Protein AF-A0A968XPG7-F1 (afdb_monomer_lite)

Secondary structure (DSSP, 8-state):
-B---SSPEEEEEEESS-EEEETT--EEEE--SSSTTS-PPPEEE---SS-EEEE-SSSEEEEE-TTSEEEEEE-TT--EEEEEEE-S--STT---EEEEEEEEEEEE-TT-B-----EEEEEEHHHHHHHHHHHHHHHHHH-

pLDDT: mean 95.76, std 5.74, range [56.12, 98.69]

Radius of gyration: 16.16 Å; chains: 1; bounding box: 36×39×42 Å

Foldseek 3Di:
DADADQDKFFWDKDFPDKDKDFCQLQKKWAADDPDPPPPDDIDIDRFADDKDKDFGDLQKMWGHHPVQKGKMKHKPPFGMKIWHWDDWDGDPPIPTITIMTGIDIDMRHHGDDDDIDMDMDITHPVVVSVVSVVVVVVVVVVD

Structure (mmCIF, N/CA/C/O backbone):
data_AF-A0A968XPG7-F1
#
_entry.id   AF-A0A968XPG7-F1
#
loop_
_atom_site.group_PDB
_atom_site.id
_atom_site.type_symbol
_atom_site.label_atom_id
_atom_site.label_alt_id
_atom_site.label_comp_id
_atom_site.label_asym_id
_atom_site.label_entity_id
_atom_site.label_seq_id
_atom_site.pdbx_PDB_ins_code
_atom_site.Cartn_x
_atom_site.Cartn_y
_atom_site.Cartn_z
_atom_site.occupancy
_atom_site.B_iso_or_equiv
_atom_site.auth_seq_id
_atom_site.auth_comp_id
_atom_site.auth_asym_id
_atom_site.auth_atom_id
_atom_site.pdbx_PDB_model_num
ATOM 1 N N . MET A 1 1 ? -4.026 -10.494 -17.750 1.00 83.94 1 MET A N 1
ATOM 2 C CA . MET A 1 1 ? -3.029 -10.438 -18.844 1.00 83.94 1 MET A CA 1
ATOM 3 C C . MET A 1 1 ? -2.613 -11.863 -19.099 1.00 83.94 1 ME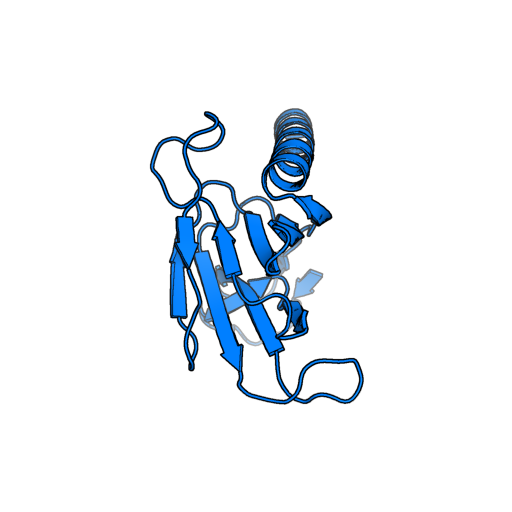T A C 1
ATOM 5 O O . MET A 1 1 ? -2.176 -12.502 -18.154 1.00 83.94 1 MET A O 1
ATOM 9 N N . THR A 1 2 ? -2.730 -12.335 -20.340 1.00 95.31 2 THR A N 1
ATOM 10 C CA . THR A 1 2 ? -2.304 -13.686 -20.723 1.00 95.31 2 THR A CA 1
ATOM 11 C C . THR A 1 2 ? -0.930 -13.644 -21.387 1.00 95.31 2 THR A C 1
ATOM 13 O O . THR A 1 2 ? -0.742 -12.941 -22.381 1.00 95.31 2 THR A O 1
ATOM 16 N N . TYR A 1 3 ? 0.033 -14.394 -20.857 1.00 96.50 3 TYR A N 1
ATOM 17 C CA . TYR A 1 3 ? 1.364 -14.533 -21.442 1.00 96.50 3 TYR A CA 1
ATOM 18 C C . TYR A 1 3 ? 1.403 -15.680 -22.461 1.00 96.50 3 TYR A C 1
ATOM 20 O O . TYR A 1 3 ? 1.175 -16.833 -22.109 1.00 96.50 3 TYR A O 1
ATOM 28 N N . ASN A 1 4 ? 1.752 -15.377 -23.715 1.00 97.12 4 ASN A N 1
ATOM 29 C CA . ASN A 1 4 ? 1.824 -16.355 -24.816 1.00 97.12 4 ASN A CA 1
ATOM 30 C C . ASN A 1 4 ? 3.254 -16.566 -25.354 1.00 97.12 4 ASN A C 1
ATOM 32 O O . ASN A 1 4 ? 3.436 -17.120 -26.437 1.00 97.12 4 ASN A O 1
ATOM 36 N N . GLY A 1 5 ? 4.280 -16.096 -24.637 1.00 96.19 5 GLY A N 1
ATOM 37 C CA . GLY A 1 5 ? 5.674 -16.255 -25.054 1.00 96.19 5 GLY A CA 1
ATOM 38 C C . GLY A 1 5 ? 6.176 -17.694 -24.906 1.00 96.19 5 GLY A C 1
ATOM 39 O O . GLY A 1 5 ? 5.640 -18.483 -24.129 1.00 96.19 5 GLY A O 1
ATOM 40 N N . ALA A 1 6 ? 7.216 -18.047 -25.664 1.00 96.38 6 ALA A N 1
ATOM 41 C CA . ALA A 1 6 ? 7.830 -19.377 -25.607 1.00 96.38 6 ALA A CA 1
ATOM 42 C C . ALA A 1 6 ? 8.800 -19.546 -24.422 1.00 96.38 6 ALA A C 1
ATOM 44 O O . ALA A 1 6 ? 9.123 -20.670 -24.043 1.00 96.38 6 ALA A O 1
ATOM 45 N N . GLN A 1 7 ? 9.281 -18.443 -23.841 1.00 97.44 7 GLN A N 1
ATOM 46 C CA . GLN A 1 7 ? 10.219 -18.472 -22.725 1.00 97.44 7 GLN A CA 1
ATOM 47 C C . GLN A 1 7 ? 9.477 -18.646 -21.396 1.00 97.44 7 GLN A C 1
ATOM 49 O O . GLN A 1 7 ? 8.539 -17.920 -21.091 1.00 97.44 7 GLN A O 1
ATOM 54 N N . ALA A 1 8 ? 9.927 -19.587 -20.570 1.00 97.06 8 ALA A N 1
ATOM 55 C CA . ALA A 1 8 ? 9.508 -19.648 -19.176 1.00 97.06 8 ALA A CA 1
ATOM 56 C C . ALA A 1 8 ? 10.366 -18.692 -18.337 1.00 97.06 8 ALA A C 1
ATOM 58 O O . ALA A 1 8 ? 11.597 -18.721 -18.410 1.00 97.06 8 ALA A O 1
ATOM 59 N N . HIS A 1 9 ? 9.718 -17.868 -17.520 1.00 96.75 9 HIS A N 1
ATOM 60 C CA . HIS A 1 9 ? 10.365 -17.012 -16.534 1.00 96.75 9 HIS A CA 1
ATOM 61 C C . HIS A 1 9 ? 10.214 -17.645 -15.141 1.00 96.75 9 HIS A C 1
ATOM 63 O O . HIS A 1 9 ? 9.117 -18.092 -14.797 1.00 96.75 9 HIS A O 1
ATOM 69 N N . PRO A 1 10 ? 11.292 -17.717 -14.338 1.00 97.69 10 PRO A N 1
ATOM 70 C CA . PRO A 1 10 ? 11.263 -18.377 -13.035 1.00 97.69 10 PRO A CA 1
ATOM 71 C C . PRO A 1 10 ? 10.378 -17.626 -12.032 1.00 97.69 10 PRO A C 1
ATOM 73 O O . PRO A 1 10 ? 9.966 -16.493 -12.272 1.00 97.69 10 PRO A O 1
ATOM 76 N N . VAL A 1 11 ? 10.124 -18.248 -10.876 1.00 97.56 11 VAL A N 1
ATOM 77 C CA . VAL A 1 11 ? 9.422 -17.593 -9.765 1.00 97.56 11 VAL A CA 1
ATOM 78 C C . VAL A 1 11 ? 10.233 -16.396 -9.276 1.00 97.56 11 VAL A C 1
ATOM 80 O O . VAL A 1 11 ? 11.326 -16.565 -8.734 1.00 97.56 11 VAL A O 1
ATOM 83 N N . VAL A 1 12 ? 9.679 -15.195 -9.425 1.00 96.38 12 VAL A N 1
ATOM 84 C CA . VAL A 1 12 ? 10.277 -13.945 -8.940 1.00 96.38 12 VAL A CA 1
ATOM 85 C C . VAL A 1 12 ? 9.235 -13.090 -8.223 1.00 96.38 12 VAL A C 1
ATOM 87 O O . VAL A 1 12 ? 8.038 -13.369 -8.277 1.00 96.38 12 VAL A O 1
ATOM 90 N N . SER A 1 13 ? 9.692 -12.076 -7.489 1.00 96.06 13 SER A N 1
ATOM 91 C CA . SER A 1 13 ? 8.805 -11.085 -6.878 1.00 96.06 13 SER A CA 1
ATOM 92 C C . SER A 1 13 ? 8.259 -10.140 -7.945 1.00 96.06 13 SER A C 1
ATOM 94 O O . SER A 1 13 ? 9.033 -9.547 -8.693 1.00 96.06 13 SER A O 1
ATOM 96 N N . HIS A 1 14 ? 6.943 -9.959 -7.961 1.00 95.88 14 HIS A N 1
ATOM 97 C CA . HIS A 1 14 ? 6.243 -8.972 -8.774 1.00 95.88 14 HIS A CA 1
ATOM 98 C C . HIS A 1 14 ? 5.570 -7.944 -7.862 1.00 95.88 14 HIS A C 1
ATOM 100 O O . HIS A 1 14 ? 4.913 -8.322 -6.890 1.00 95.88 14 HIS A O 1
ATOM 106 N N . GLU A 1 15 ? 5.737 -6.662 -8.180 1.00 96.88 15 GLU A N 1
ATOM 107 C CA . GLU A 1 15 ? 5.144 -5.524 -7.470 1.00 96.88 15 GLU A CA 1
ATOM 108 C C . GLU A 1 15 ? 3.777 -5.165 -8.058 1.00 96.88 15 GLU A C 1
ATOM 110 O O . GLU A 1 15 ? 3.655 -4.996 -9.271 1.00 96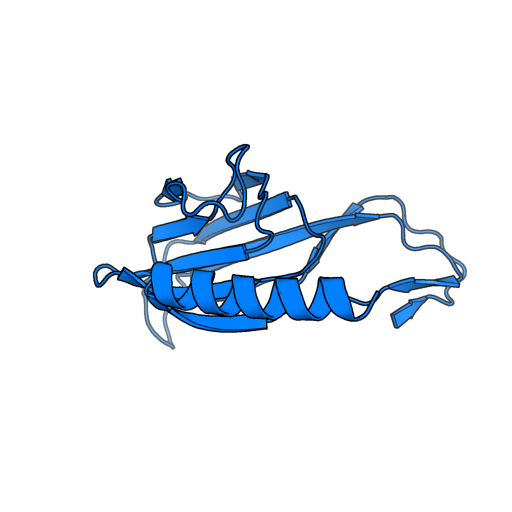.88 15 GLU A O 1
ATOM 115 N N . LEU A 1 16 ? 2.751 -5.056 -7.209 1.00 94.81 16 LEU A N 1
ATOM 116 C CA . LEU A 1 16 ? 1.346 -5.039 -7.623 1.00 94.81 16 LEU A CA 1
ATOM 117 C C . LEU A 1 16 ? 0.501 -4.013 -6.842 1.00 94.81 16 LEU A C 1
ATOM 119 O O . LEU A 1 16 ? -0.116 -4.384 -5.850 1.00 94.81 16 LEU A O 1
ATOM 123 N N . PRO A 1 17 ? 0.386 -2.751 -7.279 1.00 95.56 17 PRO A N 1
ATOM 124 C CA . PRO A 1 17 ? 1.351 -2.011 -8.077 1.00 95.56 17 PRO A CA 1
ATOM 125 C C . PRO A 1 17 ? 2.462 -1.419 -7.193 1.00 95.56 17 PRO A C 1
ATOM 127 O O . PRO A 1 17 ? 2.353 -1.357 -5.969 1.00 95.56 17 PRO A O 1
ATOM 130 N N . ALA A 1 18 ? 3.509 -0.910 -7.833 1.00 97.00 18 ALA A N 1
ATOM 131 C CA . ALA A 1 18 ? 4.466 -0.029 -7.182 1.00 97.00 18 ALA A CA 1
ATOM 132 C C . ALA A 1 18 ? 3.860 1.372 -7.013 1.00 97.00 18 ALA A C 1
ATOM 134 O O . ALA A 1 18 ? 3.351 1.943 -7.981 1.00 97.00 18 ALA A O 1
ATOM 135 N N . VAL A 1 19 ? 3.903 1.931 -5.803 1.00 96.88 19 VAL A N 1
ATOM 136 C CA . VAL A 1 19 ? 3.279 3.222 -5.489 1.00 96.88 19 VAL A CA 1
ATOM 137 C C . VAL A 1 19 ? 4.306 4.182 -4.918 1.00 96.88 19 VAL A C 1
ATOM 139 O O . VAL A 1 19 ? 4.964 3.899 -3.920 1.00 96.88 19 VAL A O 1
ATOM 142 N N . PHE A 1 20 ? 4.411 5.340 -5.566 1.00 96.81 20 PHE A N 1
ATOM 143 C CA . PHE A 1 20 ? 5.289 6.436 -5.183 1.00 96.81 20 PHE A CA 1
ATOM 144 C C . PHE A 1 20 ? 4.440 7.605 -4.703 1.00 96.81 20 PHE A C 1
ATOM 146 O O . PHE A 1 20 ? 3.535 8.062 -5.401 1.00 96.81 20 PHE A O 1
ATOM 153 N N . MET A 1 21 ? 4.740 8.084 -3.505 1.00 96.94 21 MET A N 1
ATOM 154 C CA . MET A 1 21 ? 4.056 9.194 -2.858 1.00 96.94 21 MET A CA 1
ATOM 155 C C . MET A 1 21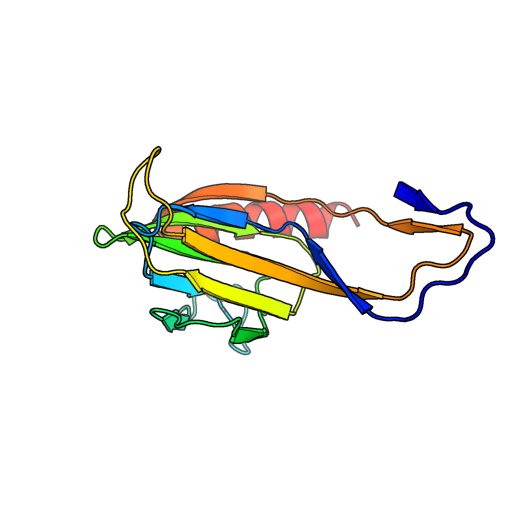 ? 5.067 10.256 -2.443 1.00 96.94 21 MET A C 1
ATOM 157 O O . MET A 1 21 ? 6.261 9.982 -2.301 1.00 96.94 21 MET A O 1
ATOM 161 N N . ASP A 1 22 ? 4.575 11.472 -2.222 1.00 97.12 22 ASP A N 1
ATOM 162 C CA . ASP A 1 22 ? 5.386 12.554 -1.674 1.00 97.12 22 ASP A CA 1
ATOM 163 C C . ASP A 1 22 ? 5.978 12.148 -0.314 1.00 97.12 22 ASP A C 1
ATOM 165 O O . ASP A 1 22 ? 5.273 11.603 0.541 1.00 97.12 22 ASP A O 1
ATOM 169 N N . ILE A 1 23 ? 7.264 12.436 -0.097 1.00 96.69 23 ILE A N 1
ATOM 170 C CA . ILE A 1 23 ? 7.970 12.145 1.163 1.00 96.69 23 ILE A CA 1
ATOM 171 C C . ILE A 1 23 ? 7.351 12.845 2.388 1.00 96.69 23 ILE A C 1
ATOM 173 O O . ILE A 1 23 ? 7.592 12.433 3.522 1.00 96.69 23 ILE A O 1
ATOM 177 N N . ALA A 1 24 ? 6.521 13.877 2.192 1.00 96.31 24 ALA A N 1
ATOM 178 C CA . ALA A 1 24 ? 5.726 14.487 3.256 1.00 96.31 24 ALA A CA 1
ATOM 179 C C . ALA A 1 24 ? 4.767 13.488 3.939 1.00 96.31 24 ALA A C 1
ATOM 181 O O . ALA A 1 24 ? 4.420 13.669 5.108 1.00 96.31 24 ALA A O 1
ATOM 182 N N . LEU A 1 25 ? 4.374 12.412 3.247 1.00 98.00 25 LEU A N 1
ATOM 183 C CA . LEU A 1 25 ? 3.665 11.276 3.832 1.00 98.00 25 LEU A CA 1
ATOM 184 C C . LEU A 1 25 ? 4.691 10.269 4.368 1.00 98.00 25 LEU A C 1
ATOM 186 O O . LEU A 1 25 ? 5.012 9.288 3.710 1.00 98.00 25 LEU A O 1
ATOM 190 N N . SER A 1 26 ? 5.265 10.522 5.542 1.00 96.31 26 SER A N 1
ATOM 191 C CA . SER A 1 26 ? 6.441 9.782 6.034 1.00 96.31 26 SER A CA 1
ATOM 192 C C . SER A 1 26 ? 6.129 8.609 6.969 1.00 96.31 26 SER A C 1
ATOM 194 O O . SER A 1 26 ? 7.010 7.798 7.259 1.00 96.31 26 SER A O 1
ATOM 196 N N . ASN A 1 27 ? 4.893 8.485 7.459 1.00 98.06 27 ASN A N 1
ATOM 197 C CA . ASN A 1 27 ? 4.518 7.427 8.394 1.00 98.06 27 ASN A CA 1
ATOM 198 C C . ASN A 1 27 ? 3.825 6.282 7.649 1.00 98.06 27 ASN A C 1
ATOM 200 O O . ASN A 1 27 ? 2.702 6.436 7.175 1.00 98.06 27 ASN A O 1
ATOM 204 N N . PHE A 1 28 ? 4.498 5.142 7.543 1.00 98.50 28 PHE A N 1
ATOM 205 C CA . PHE A 1 28 ? 3.967 3.942 6.915 1.00 98.50 28 PHE A CA 1
ATOM 206 C C . PHE A 1 28 ? 3.102 3.150 7.892 1.00 98.50 28 PHE A C 1
ATOM 208 O O . PHE A 1 28 ? 3.517 2.890 9.025 1.00 98.50 28 PHE A O 1
ATOM 215 N N . VAL A 1 29 ? 1.920 2.742 7.441 1.00 98.62 29 VAL A N 1
ATOM 216 C CA . VAL A 1 29 ? 0.881 2.111 8.253 1.00 98.62 29 VAL A CA 1
ATOM 217 C C . VAL A 1 29 ? 0.310 0.899 7.534 1.00 98.62 29 VAL A C 1
ATOM 219 O O . VAL A 1 29 ? -0.022 0.976 6.358 1.00 98.62 29 VAL A O 1
ATOM 222 N N . TYR A 1 30 ? 0.174 -0.213 8.244 1.00 98.62 30 TYR A N 1
ATOM 223 C CA . TYR A 1 30 ? -0.391 -1.463 7.730 1.00 98.62 30 TYR A CA 1
ATOM 224 C C . TYR A 1 30 ? -0.810 -2.351 8.902 1.00 98.62 30 TYR A C 1
ATOM 226 O O . TYR A 1 30 ? -0.427 -2.098 10.046 1.00 98.62 30 TYR A O 1
ATOM 234 N N . TYR A 1 31 ? -1.554 -3.421 8.634 1.00 98.44 31 TYR A N 1
ATOM 235 C CA . TYR A 1 31 ? -1.816 -4.460 9.629 1.00 98.44 31 TYR A CA 1
ATOM 236 C C . TYR A 1 31 ? -1.116 -5.769 9.241 1.00 98.44 31 TYR A C 1
ATOM 238 O O . TYR A 1 31 ? -1.337 -6.311 8.155 1.00 98.44 31 TYR A O 1
ATOM 246 N N . GLY A 1 32 ? -0.245 -6.253 10.130 1.00 96.50 32 GLY A N 1
ATOM 247 C CA . GLY A 1 32 ? 0.480 -7.523 9.992 1.00 96.50 32 GLY A CA 1
ATOM 248 C C . GLY A 1 32 ? 0.250 -8.492 11.156 1.00 96.50 32 GLY A C 1
ATOM 249 O O . GLY A 1 32 ? 0.998 -9.458 11.288 1.00 96.50 32 GLY A O 1
ATOM 250 N N . GLY A 1 33 ? -0.734 -8.211 12.019 1.00 97.00 33 GLY A N 1
ATOM 251 C CA . GLY A 1 33 ? -1.090 -9.052 13.165 1.00 97.00 33 GLY A CA 1
ATOM 252 C C . GLY A 1 33 ? -1.906 -10.286 12.774 1.00 97.00 33 GLY A C 1
ATOM 253 O O . GLY A 1 33 ? -2.273 -10.475 11.614 1.00 97.00 33 GLY A O 1
ATOM 254 N N . ASP A 1 34 ? -2.209 -11.127 13.757 1.00 97.06 34 ASP A N 1
ATOM 255 C CA . ASP A 1 34 ? -2.898 -12.412 13.595 1.00 97.06 34 ASP A CA 1
ATOM 256 C C . ASP A 1 34 ? -4.434 -12.319 13.664 1.00 97.06 34 ASP A C 1
ATOM 258 O O . ASP A 1 34 ? -5.115 -13.321 13.454 1.00 97.06 34 ASP A O 1
ATOM 262 N N . LYS A 1 35 ? -4.992 -11.125 13.911 1.00 97.12 35 LYS A N 1
ATOM 263 C CA . LYS A 1 35 ? -6.440 -10.874 14.031 1.00 97.12 35 LYS A CA 1
ATOM 264 C C . LYS A 1 35 ? -6.933 -9.854 12.993 1.00 97.12 35 LYS A C 1
ATOM 266 O O . LYS A 1 35 ? -7.441 -8.790 13.374 1.00 97.12 35 LYS A O 1
ATOM 271 N N . PRO A 1 36 ? -6.783 -10.138 11.685 1.00 97.00 36 PRO A N 1
ATOM 272 C CA . PRO A 1 36 ? -7.172 -9.202 10.637 1.00 97.00 36 PRO A CA 1
ATOM 273 C C . PRO A 1 36 ? -8.666 -8.877 10.716 1.00 97.00 36 PRO A C 1
ATOM 275 O O . PRO A 1 36 ? -9.492 -9.726 11.044 1.00 97.00 36 PRO A O 1
ATOM 278 N N . TRP A 1 37 ? -9.000 -7.626 10.419 1.00 96.38 37 TRP A N 1
ATOM 279 C CA . TRP A 1 37 ? -10.354 -7.078 10.346 1.00 96.38 37 TRP A CA 1
ATOM 280 C C . TRP A 1 37 ? -11.147 -7.098 11.660 1.00 96.38 37 TRP A C 1
ATOM 282 O O . TRP A 1 37 ? -12.364 -6.942 11.650 1.00 96.38 37 TRP A O 1
ATOM 292 N N . THR A 1 38 ? -10.467 -7.206 12.806 1.00 96.56 38 THR A N 1
ATOM 293 C CA . THR A 1 38 ? -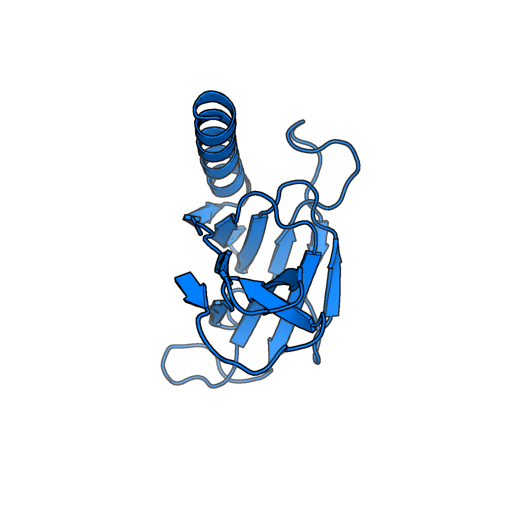11.096 -7.136 14.142 1.00 96.56 38 THR A CA 1
ATOM 294 C C . THR A 1 38 ? -11.051 -5.740 14.775 1.00 96.56 38 THR A C 1
ATOM 296 O O . THR A 1 38 ? -11.530 -5.544 15.890 1.00 96.56 38 THR A O 1
ATOM 299 N N . GLY A 1 39 ? -10.457 -4.760 14.085 1.00 95.00 39 GLY A N 1
ATOM 300 C CA . GLY A 1 39 ? -10.216 -3.418 14.627 1.00 95.00 39 GLY A CA 1
ATOM 301 C C . GLY A 1 39 ? -8.936 -3.295 15.459 1.00 95.00 39 GLY A C 1
ATOM 302 O O . GLY A 1 39 ? -8.655 -2.216 15.974 1.00 95.00 39 GLY A O 1
ATOM 303 N N . ASP A 1 40 ? -8.132 -4.358 15.548 1.00 97.44 40 ASP A N 1
ATOM 304 C CA . ASP A 1 40 ? -6.853 -4.353 16.260 1.00 97.44 40 ASP A CA 1
ATOM 305 C C . ASP A 1 40 ? -5.856 -3.324 15.686 1.00 97.44 40 ASP A C 1
ATOM 307 O O . ASP A 1 40 ? -5.989 -2.865 14.547 1.00 97.44 40 ASP A O 1
ATOM 311 N N . THR A 1 41 ? -4.867 -2.923 16.481 1.00 97.50 41 THR A N 1
ATOM 312 C CA . THR A 1 41 ? -4.016 -1.757 16.214 1.00 97.50 41 THR A CA 1
ATOM 313 C C . THR A 1 41 ? -3.083 -1.989 15.018 1.00 97.50 41 THR A C 1
ATOM 315 O O . THR A 1 41 ? -2.271 -2.914 15.048 1.00 97.50 41 THR A O 1
ATOM 318 N N . PRO A 1 42 ? -3.126 -1.137 13.972 1.00 97.88 42 PRO A N 1
ATOM 319 C CA . PRO A 1 42 ? -2.168 -1.199 12.873 1.00 97.88 42 PRO A CA 1
ATOM 320 C C . PRO A 1 42 ? -0.741 -0.890 13.327 1.00 97.88 42 PRO A C 1
ATOM 322 O O . PRO A 1 42 ? -0.506 -0.027 14.176 1.00 97.88 42 PRO A O 1
ATOM 325 N N . THR A 1 43 ? 0.228 -1.532 12.687 1.00 98.25 43 THR A N 1
ATOM 326 C CA . THR A 1 43 ? 1.638 -1.179 12.813 1.00 98.25 43 THR A CA 1
ATOM 327 C C . THR A 1 43 ? 1.899 0.177 12.162 1.00 98.25 43 THR A C 1
ATOM 329 O O . THR A 1 43 ? 1.362 0.481 11.097 1.00 98.25 43 THR A O 1
ATOM 332 N N . ARG A 1 44 ? 2.748 0.992 12.798 1.00 97.81 44 ARG A N 1
ATOM 333 C CA . ARG A 1 44 ? 3.202 2.297 12.302 1.00 97.81 44 ARG A CA 1
ATOM 334 C C . ARG A 1 44 ? 4.718 2.383 12.365 1.00 97.81 44 ARG A C 1
ATOM 336 O O . ARG A 1 44 ? 5.307 1.992 13.371 1.00 97.81 44 ARG A O 1
ATOM 343 N N . ARG A 1 45 ? 5.350 2.927 11.328 1.00 95.81 45 ARG A N 1
ATOM 344 C CA . ARG A 1 45 ? 6.802 3.155 11.297 1.00 95.81 45 ARG A CA 1
ATOM 345 C C . ARG A 1 45 ? 7.185 4.281 10.353 1.00 95.81 45 ARG A C 1
ATOM 347 O O . ARG A 1 45 ? 6.440 4.607 9.440 1.00 95.81 45 ARG A O 1
ATOM 354 N N . ILE A 1 46 ? 8.384 4.817 10.540 1.00 97.12 46 ILE A N 1
ATOM 355 C CA . ILE A 1 46 ? 9.064 5.646 9.542 1.00 97.12 46 ILE A CA 1
ATOM 356 C C . ILE A 1 46 ? 10.131 4.750 8.903 1.00 97.12 46 ILE A C 1
ATOM 358 O O . ILE A 1 46 ? 11.112 4.422 9.575 1.00 97.12 46 ILE A O 1
ATOM 362 N N . PRO A 1 47 ? 9.928 4.267 7.665 1.00 97.19 47 PRO A N 1
ATOM 363 C CA . PRO A 1 47 ? 10.899 3.402 7.005 1.00 97.19 47 PRO A CA 1
ATOM 364 C C . PRO A 1 47 ? 12.214 4.121 6.704 1.00 97.19 47 PRO A C 1
ATOM 366 O O . PRO A 1 47 ? 12.252 5.336 6.532 1.00 97.19 47 PRO A O 1
ATOM 369 N N . GLY A 1 48 ? 13.289 3.343 6.605 1.00 95.06 48 GLY A N 1
ATOM 370 C CA . GLY A 1 48 ? 14.577 3.813 6.104 1.00 95.06 48 GLY A CA 1
ATOM 371 C C . GLY A 1 48 ? 14.767 3.503 4.618 1.00 95.06 48 GLY A C 1
ATOM 372 O O . GLY A 1 48 ? 13.845 3.058 3.934 1.00 95.06 48 GLY A O 1
ATOM 373 N N . TRP A 1 49 ? 16.000 3.702 4.156 1.00 92.81 49 TRP A N 1
ATOM 374 C CA . TRP A 1 49 ? 16.511 3.240 2.865 1.00 92.81 49 TRP A CA 1
ATOM 375 C C . TRP A 1 49 ? 17.540 2.118 3.098 1.00 92.81 49 TRP A C 1
ATOM 377 O O . TRP A 1 49 ? 18.298 2.220 4.068 1.00 92.81 49 TRP A O 1
ATOM 387 N N . PRO A 1 50 ? 17.646 1.085 2.237 1.00 94.75 50 PRO A N 1
ATOM 388 C CA . PRO A 1 50 ? 16.843 0.798 1.039 1.00 94.75 50 PRO A CA 1
ATOM 389 C C . PRO A 1 50 ? 15.561 0.011 1.383 1.00 94.75 50 PRO A C 1
ATOM 391 O O . PRO A 1 50 ? 15.063 0.110 2.504 1.00 94.75 50 PRO A O 1
ATOM 394 N N . ASN A 1 51 ? 15.023 -0.749 0.418 1.00 95.69 51 ASN A N 1
ATOM 395 C CA . ASN A 1 51 ? 13.845 -1.605 0.566 1.00 95.69 51 ASN A CA 1
ATOM 396 C C . ASN A 1 51 ? 13.852 -2.419 1.863 1.00 95.69 51 ASN A C 1
ATOM 398 O O . ASN A 1 51 ? 14.758 -3.204 2.145 1.00 95.69 51 ASN A O 1
ATOM 402 N N . GLN A 1 52 ? 12.771 -2.263 2.609 1.00 97.94 52 GLN A N 1
ATOM 403 C CA . GLN A 1 52 ? 12.381 -3.127 3.707 1.00 97.94 52 GLN A CA 1
ATOM 404 C C . GLN A 1 52 ? 11.197 -3.986 3.254 1.00 97.94 52 GLN A C 1
ATOM 406 O O . GLN A 1 52 ? 10.570 -3.715 2.224 1.00 97.94 52 GLN A O 1
ATOM 411 N N . HIS A 1 53 ? 10.906 -5.046 4.000 1.00 97.56 53 HIS A N 1
ATOM 412 C CA . HIS A 1 53 ? 9.877 -6.020 3.652 1.00 97.56 53 HIS A CA 1
ATOM 413 C C . HIS A 1 53 ? 9.080 -6.404 4.877 1.00 97.56 53 HIS A C 1
ATOM 415 O O . HIS A 1 53 ? 9.634 -6.442 5.969 1.00 97.56 53 HIS A O 1
ATOM 421 N N . ASP A 1 54 ? 7.808 -6.728 4.668 1.00 97.62 54 ASP A N 1
ATOM 422 C CA . ASP A 1 54 ? 6.977 -7.309 5.711 1.00 97.62 54 ASP A CA 1
ATOM 423 C C . ASP A 1 54 ? 5.806 -8.103 5.157 1.00 97.62 54 ASP A C 1
ATOM 425 O O . ASP A 1 54 ? 5.472 -8.034 3.969 1.00 97.62 54 ASP A O 1
ATOM 429 N N . LYS A 1 55 ? 5.184 -8.860 6.063 1.00 97.25 55 LYS A N 1
ATOM 430 C CA . LYS A 1 55 ? 3.899 -9.508 5.831 1.00 97.25 55 LYS A CA 1
ATOM 431 C C . LYS A 1 55 ? 2.753 -8.560 6.171 1.00 97.25 55 LYS A C 1
ATOM 433 O O . LYS A 1 55 ? 2.848 -7.770 7.109 1.00 97.25 55 LYS A O 1
ATOM 438 N N . ILE A 1 56 ? 1.662 -8.700 5.429 1.00 96.81 56 ILE A N 1
ATOM 439 C CA . ILE A 1 56 ? 0.401 -7.997 5.667 1.00 96.81 56 ILE A CA 1
ATOM 440 C C . ILE A 1 56 ? -0.739 -9.002 5.683 1.00 96.81 56 ILE A C 1
ATOM 442 O O . ILE A 1 56 ? -0.779 -9.914 4.858 1.00 96.81 56 ILE A O 1
ATOM 446 N N . THR A 1 57 ? -1.653 -8.842 6.632 1.00 97.62 57 THR A N 1
ATOM 447 C CA . THR A 1 57 ? -2.777 -9.768 6.842 1.00 97.62 57 THR A CA 1
ATOM 448 C C . THR A 1 57 ? -4.127 -9.156 6.482 1.00 97.62 57 THR A C 1
ATOM 450 O O . THR A 1 57 ? -5.106 -9.879 6.356 1.00 97.62 57 THR A O 1
ATOM 453 N N . GLU A 1 58 ? -4.171 -7.847 6.224 1.00 97.88 58 GLU A N 1
ATOM 454 C CA . GLU A 1 58 ? -5.356 -7.147 5.700 1.00 97.88 58 GLU A CA 1
ATOM 455 C 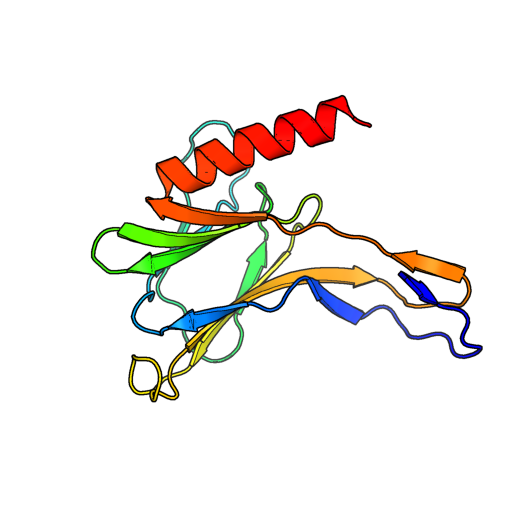C . GLU A 1 58 ? -5.185 -6.675 4.249 1.00 97.88 58 GLU A C 1
ATOM 457 O O . GLU A 1 58 ? -6.012 -5.936 3.735 1.00 97.88 58 GLU A O 1
ATOM 462 N N . ASN A 1 59 ? -4.098 -7.074 3.583 1.00 97.38 59 ASN A N 1
ATOM 463 C CA . ASN A 1 59 ? -3.788 -6.754 2.183 1.00 97.38 59 ASN A CA 1
ATOM 464 C C . ASN A 1 59 ? -3.810 -5.250 1.811 1.00 97.38 59 ASN A C 1
ATOM 466 O O . ASN A 1 59 ? -3.828 -4.905 0.629 1.00 97.38 59 ASN A O 1
ATOM 470 N N . TRP A 1 60 ? -3.770 -4.348 2.801 1.00 98.25 60 TRP A N 1
ATOM 471 C CA . TRP A 1 60 ? -3.617 -2.908 2.603 1.00 98.25 60 TRP A CA 1
ATOM 472 C C . TRP A 1 60 ? -2.404 -2.352 3.347 1.00 98.25 60 TRP A C 1
ATOM 474 O O . TRP A 1 60 ? -1.979 -2.868 4.384 1.00 98.25 60 TRP A O 1
ATOM 484 N N . ALA A 1 61 ? -1.884 -1.249 2.819 1.00 98.44 61 ALA A N 1
ATOM 485 C CA . ALA A 1 61 ? -0.928 -0.385 3.493 1.00 98.44 61 ALA A CA 1
ATOM 486 C C . ALA A 1 61 ? -1.151 1.075 3.075 1.00 98.44 61 ALA A C 1
ATOM 488 O O . ALA A 1 61 ? -1.832 1.361 2.089 1.00 98.44 61 ALA A O 1
ATOM 489 N N . ALA A 1 62 ? -0.607 2.013 3.841 1.00 98.62 62 ALA A N 1
ATOM 490 C CA . ALA A 1 62 ? -0.752 3.440 3.604 1.00 98.62 62 ALA A CA 1
ATOM 491 C C . ALA A 1 62 ? 0.491 4.206 4.049 1.00 98.62 62 ALA A C 1
ATOM 493 O O . ALA A 1 62 ? 1.159 3.817 5.004 1.00 98.62 62 ALA A O 1
ATOM 494 N N . TYR A 1 63 ? 0.738 5.347 3.418 1.00 98.69 63 TYR A N 1
ATOM 495 C CA . TYR A 1 63 ? 1.567 6.393 4.006 1.00 98.69 63 TYR A CA 1
ATOM 496 C C . TYR A 1 63 ? 0.683 7.555 4.435 1.00 98.69 63 TYR A C 1
ATOM 498 O O . TYR A 1 63 ? -0.197 7.984 3.688 1.00 98.69 63 TYR A O 1
ATOM 506 N N . VAL A 1 64 ? 0.932 8.073 5.636 1.00 98.69 64 VAL A N 1
ATOM 507 C CA . VAL A 1 64 ? 0.241 9.241 6.186 1.00 98.69 64 VAL A CA 1
ATOM 508 C C . VAL A 1 64 ? 1.228 10.309 6.641 1.00 98.69 64 VAL A C 1
ATOM 510 O O . VAL A 1 64 ? 2.362 10.014 7.029 1.00 98.69 64 VAL A O 1
ATOM 513 N N . GLY A 1 65 ? 0.788 11.561 6.569 1.00 97.56 65 GLY A N 1
ATOM 514 C CA . GLY A 1 65 ? 1.507 12.719 7.075 1.00 97.56 65 GLY A CA 1
ATOM 515 C C . GLY A 1 65 ? 1.331 12.906 8.582 1.00 97.56 65 GLY A C 1
ATOM 516 O O . GLY A 1 65 ? 0.703 12.102 9.279 1.00 97.56 65 GLY A O 1
ATOM 517 N N . ALA A 1 66 ? 1.884 14.008 9.089 1.00 95.44 66 ALA A N 1
ATOM 518 C CA . ALA A 1 66 ? 1.834 14.364 10.509 1.00 95.44 66 ALA A CA 1
ATOM 519 C C . ALA A 1 66 ? 0.408 14.626 11.031 1.00 95.44 66 ALA A C 1
ATOM 521 O O . ALA A 1 66 ? 0.151 14.454 12.219 1.00 95.44 66 ALA A O 1
ATOM 522 N N . ASP A 1 67 ? -0.523 15.003 10.153 1.00 95.81 67 ASP A N 1
ATOM 523 C CA . ASP A 1 67 ? -1.945 15.194 10.464 1.00 95.81 67 ASP A CA 1
ATOM 524 C C . ASP A 1 67 ? -2.745 13.874 10.478 1.00 95.81 67 ASP A C 1
ATOM 526 O O . ASP A 1 67 ? -3.956 13.870 10.698 1.00 95.81 67 ASP A O 1
ATOM 530 N N . GLY A 1 68 ? -2.078 12.741 10.234 1.00 96.06 68 GLY A N 1
ATOM 531 C CA . GLY A 1 68 ? -2.686 11.417 10.191 1.00 96.06 68 GLY A CA 1
ATOM 532 C C . GLY A 1 68 ? -3.472 11.118 8.914 1.00 96.06 68 GLY A C 1
ATOM 533 O O . GLY A 1 68 ? -4.084 10.047 8.842 1.00 96.06 68 GLY A O 1
ATOM 534 N N . ARG A 1 69 ? -3.453 12.012 7.915 1.00 98.38 69 ARG A N 1
ATOM 535 C CA . ARG A 1 69 ? -4.091 11.821 6.607 1.00 98.38 69 ARG A CA 1
ATOM 536 C C . ARG A 1 69 ? -3.069 11.383 5.567 1.00 98.38 69 ARG A C 1
ATOM 538 O O . ARG A 1 69 ? -1.888 11.708 5.652 1.00 98.38 69 ARG A O 1
ATOM 545 N N . GLY A 1 70 ? -3.517 10.643 4.565 1.00 98.25 70 GLY A N 1
ATOM 546 C CA . GLY A 1 70 ? -2.649 10.224 3.475 1.00 98.25 70 GLY A CA 1
ATOM 547 C C . GLY A 1 70 ? -3.366 9.386 2.439 1.00 98.25 70 GLY A C 1
ATOM 548 O O . GLY A 1 70 ? -4.558 9.589 2.197 1.00 98.25 70 GLY A O 1
ATOM 549 N N . VAL A 1 71 ? -2.620 8.465 1.834 1.00 98.44 71 VAL A N 1
ATOM 550 C CA . VAL A 1 71 ? -3.085 7.597 0.751 1.00 98.44 71 VAL A CA 1
ATOM 551 C C . VAL A 1 71 ? -2.866 6.147 1.160 1.00 98.44 71 VAL A C 1
ATOM 553 O O . VAL A 1 71 ? -1.766 5.760 1.560 1.00 98.44 71 VAL A O 1
ATOM 556 N N . GLY A 1 72 ? -3.921 5.352 1.042 1.00 98.25 72 GLY A N 1
ATOM 557 C CA . GLY A 1 72 ? -3.907 3.915 1.256 1.00 98.25 72 GLY A CA 1
ATOM 558 C C . GLY A 1 72 ? -4.129 3.174 -0.049 1.00 98.25 72 GLY A C 1
ATOM 559 O O . GLY A 1 72 ? -4.818 3.671 -0.945 1.00 98.25 72 GLY A O 1
ATOM 560 N N . VAL A 1 73 ? -3.577 1.967 -0.123 1.00 98.50 73 VAL A N 1
ATOM 561 C CA . VAL A 1 73 ? -3.773 1.035 -1.233 1.00 98.50 73 VAL A CA 1
ATOM 562 C C . VAL A 1 73 ? -4.128 -0.325 -0.657 1.00 98.50 73 VAL A C 1
ATOM 564 O O . VAL A 1 73 ? -3.453 -0.797 0.258 1.00 98.50 73 VAL A O 1
ATOM 567 N N . PHE A 1 74 ? -5.168 -0.941 -1.204 1.00 98.38 74 PHE A N 1
ATOM 568 C CA . PHE A 1 74 ? -5.610 -2.296 -0.902 1.00 98.38 74 PHE A CA 1
ATOM 569 C C . PHE A 1 74 ? -5.574 -3.127 -2.175 1.00 98.38 74 PHE A C 1
ATOM 571 O O . PHE A 1 74 ? -6.044 -2.683 -3.222 1.00 98.38 74 PHE A O 1
ATOM 578 N N . VAL A 1 75 ? -4.987 -4.314 -2.083 1.00 97.62 75 VAL A N 1
ATOM 579 C CA . VAL A 1 75 ? -4.840 -5.236 -3.210 1.00 97.62 75 VAL A CA 1
ATOM 580 C C . VAL A 1 75 ? -5.215 -6.625 -2.707 1.00 97.62 75 VAL A C 1
ATOM 582 O O . VAL A 1 75 ? -4.410 -7.235 -2.005 1.00 97.62 75 VAL A O 1
ATOM 585 N N . PRO A 1 76 ? -6.422 -7.132 -3.002 1.00 95.44 76 PRO A N 1
ATOM 586 C CA . PRO A 1 76 ? -6.864 -8.436 -2.519 1.00 95.44 76 PRO A CA 1
ATOM 587 C C . PRO A 1 76 ? -5.849 -9.560 -2.781 1.00 95.44 76 PRO A C 1
ATOM 589 O O . PRO A 1 76 ? -5.198 -9.629 -3.828 1.00 95.44 76 PRO A O 1
ATOM 592 N N . GLY A 1 77 ? -5.684 -10.453 -1.802 1.00 91.56 77 GLY A N 1
ATOM 593 C CA . GLY A 1 77 ? -4.900 -11.681 -1.965 1.00 91.56 77 GLY A CA 1
ATOM 594 C C . GLY A 1 77 ? -3.371 -11.531 -1.926 1.00 91.56 77 GLY A C 1
ATOM 595 O O . GLY A 1 77 ? -2.663 -12.518 -2.152 1.00 91.56 77 GLY A O 1
ATOM 596 N N . VAL A 1 78 ? -2.821 -10.348 -1.622 1.00 94.50 78 VAL A N 1
ATOM 597 C CA . VAL A 1 78 ? -1.366 -10.163 -1.427 1.00 94.50 78 VAL A CA 1
ATOM 598 C C . VAL A 1 78 ? -0.982 -10.153 0.051 1.00 94.50 78 VAL A C 1
ATOM 600 O O . VAL A 1 78 ? -1.520 -9.404 0.860 1.00 94.50 78 VAL A O 1
ATOM 603 N N . THR A 1 79 ? -0.008 -10.977 0.428 1.00 95.88 79 THR A N 1
ATOM 604 C CA . THR A 1 79 ? 0.377 -11.187 1.839 1.00 95.88 79 THR A CA 1
ATOM 605 C C . THR A 1 79 ? 1.760 -10.644 2.181 1.00 95.88 79 THR A C 1
ATOM 607 O O . THR A 1 79 ? 2.230 -10.781 3.311 1.00 95.88 79 THR A O 1
ATOM 610 N N . GLN A 1 80 ? 2.432 -10.030 1.208 1.00 97.50 80 GLN A N 1
ATOM 611 C CA . GLN A 1 80 ? 3.769 -9.469 1.344 1.00 97.50 80 GLN A CA 1
ATOM 612 C C . GLN A 1 80 ? 3.815 -8.078 0.731 1.00 97.50 80 GLN A C 1
ATOM 614 O O . GLN A 1 80 ? 3.040 -7.753 -0.165 1.00 97.50 80 GLN A O 1
ATOM 619 N N . MET A 1 81 ? 4.766 -7.276 1.188 1.00 97.44 81 MET A N 1
ATOM 620 C CA . MET A 1 81 ? 5.043 -5.964 0.623 1.00 97.44 81 MET A CA 1
ATOM 621 C C . MET A 1 81 ? 6.523 -5.611 0.741 1.00 97.44 81 MET A C 1
ATOM 623 O O . MET A 1 81 ? 7.262 -6.185 1.548 1.00 97.44 81 MET A O 1
ATOM 627 N N . THR A 1 82 ? 6.941 -4.632 -0.049 1.00 98.38 82 THR A N 1
ATOM 628 C CA . THR A 1 82 ? 8.196 -3.907 0.119 1.00 98.38 82 THR A CA 1
ATOM 629 C C . THR A 1 82 ? 7.923 -2.415 0.238 1.00 98.38 82 THR A C 1
ATOM 631 O O . THR A 1 82 ? 6.931 -1.937 -0.301 1.00 98.38 82 THR A O 1
ATOM 634 N N . PHE A 1 83 ? 8.751 -1.685 0.978 1.00 98.44 83 PHE A N 1
ATOM 635 C CA . PHE A 1 83 ? 8.560 -0.256 1.219 1.00 98.44 83 PHE A CA 1
ATOM 636 C C . PHE A 1 83 ? 9.874 0.410 1.634 1.00 98.44 83 PHE A C 1
ATOM 638 O O . PHE A 1 83 ? 10.785 -0.252 2.136 1.00 98.44 83 PHE A O 1
ATOM 645 N N . TYR A 1 84 ? 9.974 1.721 1.426 1.00 98.38 84 TYR A N 1
ATOM 646 C CA . TYR A 1 84 ? 11.114 2.539 1.843 1.00 98.38 84 TYR A CA 1
ATOM 647 C C . TYR A 1 84 ? 10.759 4.030 1.845 1.00 98.38 84 TYR A C 1
ATOM 649 O O . TYR A 1 84 ? 9.750 4.454 1.281 1.00 98.38 84 TYR A O 1
ATOM 657 N N . ILE A 1 85 ? 11.647 4.842 2.419 1.00 97.88 85 ILE A N 1
ATOM 658 C CA . ILE A 1 85 ? 11.706 6.282 2.141 1.00 97.88 85 ILE A CA 1
ATOM 659 C C . ILE A 1 85 ? 13.008 6.591 1.402 1.00 97.88 85 ILE A C 1
ATOM 661 O O . ILE A 1 85 ? 14.091 6.264 1.886 1.00 97.88 85 ILE A O 1
ATOM 665 N N . HIS A 1 86 ? 12.907 7.221 0.231 1.00 97.31 86 HIS A N 1
ATOM 666 C CA . HIS A 1 86 ? 14.053 7.777 -0.478 1.00 97.31 86 HIS A CA 1
ATOM 667 C C . HIS A 1 86 ? 14.220 9.247 -0.082 1.00 97.31 86 HIS A C 1
ATOM 669 O O . HIS A 1 86 ? 13.270 10.018 -0.243 1.00 97.31 86 HIS A O 1
ATOM 675 N N . PRO A 1 87 ? 15.389 9.663 0.437 1.00 95.75 87 PRO A N 1
ATOM 676 C CA . PRO A 1 87 ? 15.592 11.032 0.891 1.00 95.75 87 PRO A CA 1
ATOM 677 C C . PRO A 1 87 ? 15.554 12.025 -0.275 1.00 95.75 87 PRO A C 1
ATOM 679 O O . PRO A 1 87 ? 16.040 11.758 -1.368 1.00 95.75 87 PRO A O 1
ATOM 682 N N . GLY A 1 88 ? 15.026 13.217 -0.020 1.00 95.56 88 GLY A N 1
ATOM 683 C CA . GLY A 1 88 ? 14.989 14.301 -0.993 1.00 95.56 88 GLY A CA 1
ATOM 684 C C . GLY A 1 88 ? 14.045 15.410 -0.549 1.00 95.56 88 GLY A C 1
ATOM 685 O O . GLY A 1 88 ? 13.426 15.332 0.512 1.00 95.56 88 GLY A O 1
ATOM 686 N N . LYS A 1 89 ? 13.949 16.472 -1.353 1.00 96.94 89 LYS A N 1
ATOM 687 C CA . LYS A 1 89 ? 12.975 17.542 -1.099 1.00 96.94 89 LYS A CA 1
ATOM 688 C C . LYS A 1 89 ? 11.548 17.002 -1.316 1.00 96.94 89 LYS A C 1
ATOM 690 O O . LYS A 1 89 ? 11.382 16.231 -2.261 1.00 96.94 89 LYS A O 1
ATOM 695 N N . PRO A 1 90 ? 10.558 17.394 -0.492 1.00 96.19 90 PRO A N 1
ATOM 696 C CA . PRO A 1 90 ? 9.144 17.143 -0.766 1.00 96.19 90 PRO A CA 1
ATOM 697 C C . PRO A 1 90 ? 8.612 18.067 -1.868 1.00 96.19 90 PRO A C 1
ATOM 699 O O . PRO A 1 90 ? 9.267 19.040 -2.258 1.00 96.19 90 PRO A O 1
ATOM 702 N N . GLY A 1 91 ? 7.391 17.796 -2.314 1.00 93.94 91 GLY A N 1
ATOM 703 C CA . GLY A 1 91 ? 6.653 18.576 -3.294 1.00 93.94 91 GLY A CA 1
ATOM 704 C C . GLY A 1 91 ? 6.789 18.052 -4.727 1.00 93.94 91 GLY A C 1
ATOM 705 O O . GLY A 1 91 ? 7.619 17.195 -5.021 1.00 93.94 91 GLY A O 1
ATOM 706 N N . PRO A 1 92 ? 6.026 18.631 -5.670 1.00 92.19 92 PRO A N 1
ATOM 707 C CA . PRO A 1 92 ? 5.916 18.138 -7.048 1.00 92.19 92 PRO A CA 1
ATOM 708 C C . PRO A 1 92 ? 7.210 18.237 -7.871 1.00 92.19 92 PRO A C 1
ATOM 710 O O . PRO A 1 92 ? 7.323 17.605 -8.915 1.00 92.19 92 PRO A O 1
ATOM 713 N N . LEU A 1 93 ? 8.175 19.046 -7.424 1.00 94.81 93 LEU A N 1
ATOM 714 C CA . LEU A 1 93 ? 9.508 19.180 -8.031 1.00 94.81 93 LEU A CA 1
ATOM 715 C C . LEU A 1 93 ? 10.605 18.539 -7.163 1.00 94.81 93 LEU A C 1
ATOM 717 O O . LEU A 1 93 ? 11.796 18.682 -7.439 1.00 94.81 93 LEU A O 1
ATOM 721 N N . GLY A 1 94 ? 10.203 17.906 -6.064 1.00 94.38 94 GLY A N 1
ATOM 722 C CA . GLY A 1 94 ? 11.070 17.234 -5.120 1.00 94.38 94 GLY A CA 1
ATOM 723 C C . GLY A 1 94 ? 11.436 15.825 -5.584 1.00 94.38 94 GLY A C 1
ATOM 724 O O . GLY A 1 94 ? 10.655 15.154 -6.248 1.00 94.38 94 GLY A O 1
ATOM 725 N N . GLY A 1 95 ? 12.646 15.377 -5.242 1.00 94.06 95 GLY A N 1
ATOM 726 C CA . GLY A 1 95 ? 13.124 14.024 -5.557 1.00 94.06 95 GLY A CA 1
ATOM 727 C C . GLY A 1 95 ? 12.928 13.004 -4.430 1.00 94.06 95 GLY A C 1
ATOM 728 O O . GLY A 1 95 ? 13.310 11.851 -4.595 1.00 94.06 95 GLY A O 1
ATOM 729 N N . GLY A 1 96 ? 12.402 13.422 -3.273 1.00 96.88 96 GLY A N 1
ATOM 730 C CA . GLY A 1 96 ? 12.148 12.514 -2.154 1.00 96.88 96 GLY A CA 1
ATOM 731 C C . GLY A 1 96 ? 10.842 11.754 -2.350 1.00 96.88 96 GLY A C 1
ATOM 732 O O . GLY A 1 96 ? 9.865 12.335 -2.820 1.00 96.88 96 GLY A O 1
ATOM 733 N N . CYS A 1 97 ? 10.793 10.483 -1.948 1.00 97.12 97 CYS A N 1
ATOM 734 C CA . CYS A 1 97 ? 9.562 9.703 -2.047 1.00 97.12 97 CYS A CA 1
ATOM 735 C C . CYS A 1 97 ? 9.345 8.738 -0.882 1.00 97.12 97 CYS A C 1
ATOM 737 O O . CYS A 1 97 ? 10.282 8.150 -0.338 1.00 97.12 97 CYS A O 1
ATOM 739 N N . SER A 1 98 ? 8.072 8.559 -0.553 1.00 98.19 98 SER A N 1
ATOM 740 C CA . SER A 1 98 ? 7.568 7.448 0.242 1.00 98.19 98 SER A CA 1
ATOM 741 C C . SER A 1 98 ? 7.048 6.388 -0.710 1.00 98.19 98 SER A C 1
ATOM 743 O O . SER A 1 98 ? 6.213 6.672 -1.569 1.00 98.19 98 SER A O 1
ATOM 745 N N . TYR A 1 99 ? 7.569 5.178 -0.592 1.00 98.31 99 TYR A N 1
ATOM 746 C CA . TYR A 1 99 ? 7.318 4.125 -1.559 1.00 98.31 99 TYR A CA 1
ATOM 747 C C . TYR A 1 99 ? 6.840 2.863 -0.867 1.00 98.31 99 TYR A C 1
ATOM 749 O O . TYR A 1 99 ? 7.400 2.456 0.154 1.00 98.31 99 TYR A O 1
ATOM 757 N N . PHE A 1 100 ? 5.864 2.197 -1.476 1.00 98.31 100 PHE A N 1
ATOM 758 C CA . PHE A 1 100 ? 5.639 0.785 -1.221 1.00 98.31 100 PHE A CA 1
ATOM 759 C C . PHE A 1 100 ? 5.067 0.067 -2.436 1.00 98.31 100 PHE A C 1
ATOM 761 O O . PHE A 1 100 ? 4.488 0.677 -3.332 1.00 98.31 100 PHE A O 1
ATOM 768 N N . ALA A 1 101 ? 5.189 -1.252 -2.416 1.00 98.31 101 ALA A N 1
ATOM 769 C CA . ALA A 1 101 ? 4.524 -2.144 -3.339 1.00 98.31 101 ALA A CA 1
ATOM 770 C C . ALA A 1 101 ? 4.047 -3.395 -2.597 1.00 98.31 101 ALA A C 1
ATOM 772 O O . ALA A 1 101 ? 4.846 -4.028 -1.895 1.00 98.31 101 ALA A O 1
ATOM 773 N N . PRO A 1 102 ? 2.783 -3.808 -2.758 1.00 97.69 102 PRO A N 1
ATOM 774 C CA . PRO A 1 102 ? 2.387 -5.175 -2.470 1.00 97.69 102 PRO A CA 1
ATOM 775 C C . PRO A 1 102 ? 3.128 -6.139 -3.401 1.00 97.69 102 PRO A C 1
ATOM 777 O O . PRO A 1 102 ? 3.404 -5.815 -4.556 1.00 97.69 102 PRO A O 1
ATOM 780 N N . VAL A 1 103 ? 3.485 -7.318 -2.899 1.00 97.50 103 VAL A N 1
ATOM 781 C CA . VAL A 1 103 ? 4.338 -8.276 -3.609 1.00 97.50 103 VAL A CA 1
ATOM 782 C C . VAL A 1 103 ? 3.647 -9.627 -3.719 1.00 97.50 103 VAL A C 1
ATOM 784 O O . VAL A 1 103 ? 3.196 -10.192 -2.721 1.00 97.50 103 VAL A O 1
ATOM 787 N N . LYS A 1 104 ? 3.644 -10.191 -4.931 1.00 95.19 104 LYS A N 1
ATOM 788 C CA . LYS A 1 104 ? 3.284 -11.592 -5.189 1.00 95.19 104 LYS A CA 1
ATOM 789 C C . LYS A 1 104 ? 4.441 -12.299 -5.882 1.00 95.19 104 LYS A C 1
ATOM 791 O O . LYS A 1 104 ? 5.093 -11.727 -6.751 1.00 95.19 104 LYS A O 1
ATOM 796 N N . LYS A 1 105 ? 4.705 -13.545 -5.491 1.00 95.12 105 LYS A N 1
ATOM 797 C CA . LYS A 1 105 ? 5.750 -14.379 -6.096 1.00 95.12 105 LYS A CA 1
ATOM 798 C C . LYS A 1 105 ? 5.121 -15.453 -6.960 1.00 95.12 105 LYS A C 1
ATOM 800 O O . LYS A 1 105 ? 4.381 -16.285 -6.446 1.00 95.12 105 LYS A O 1
ATOM 805 N N . PHE A 1 106 ? 5.419 -15.437 -8.250 1.00 95.44 106 PHE A N 1
ATOM 806 C CA . PHE A 1 106 ? 4.966 -16.459 -9.187 1.00 95.44 106 PHE A CA 1
ATOM 807 C C . PHE A 1 106 ? 5.902 -16.520 -10.397 1.00 95.44 106 PHE A C 1
ATOM 809 O O . PHE A 1 106 ? 6.724 -15.630 -10.599 1.00 95.44 106 PHE A O 1
ATOM 816 N N . ALA A 1 107 ? 5.832 -17.621 -11.141 1.00 97.25 107 ALA A N 1
ATOM 817 C CA . ALA A 1 107 ? 6.515 -17.774 -12.421 1.00 97.25 107 ALA A CA 1
ATOM 818 C C . ALA A 1 107 ? 5.603 -17.272 -13.544 1.00 97.25 107 ALA A C 1
ATOM 820 O O . ALA A 1 107 ? 4.388 -17.434 -13.459 1.00 97.25 107 ALA A O 1
ATOM 821 N N . ILE A 1 108 ? 6.185 -16.725 -14.611 1.00 97.06 108 ILE A N 1
ATOM 822 C CA . ILE A 1 108 ? 5.444 -16.402 -15.835 1.00 97.06 108 ILE A CA 1
ATOM 823 C C . ILE A 1 108 ? 5.814 -17.447 -16.881 1.00 97.06 108 ILE A C 1
ATOM 825 O O . ILE A 1 108 ? 6.923 -17.455 -17.414 1.00 97.06 108 ILE A O 1
ATOM 829 N N . THR A 1 109 ? 4.882 -18.347 -17.163 1.00 97.38 109 THR A N 1
ATOM 830 C CA . THR A 1 109 ? 5.005 -19.390 -18.188 1.00 97.38 109 THR A CA 1
ATOM 831 C C . THR A 1 109 ? 3.924 -19.216 -19.251 1.00 97.38 109 THR A C 1
ATOM 833 O O . THR A 1 109 ? 2.937 -18.509 -19.030 1.00 97.38 109 THR A O 1
ATOM 836 N N . ASN A 1 110 ? 4.100 -19.837 -20.423 1.00 97.50 110 ASN A N 1
ATOM 837 C CA . ASN A 1 110 ? 3.086 -19.817 -21.481 1.00 97.50 110 ASN A CA 1
ATOM 838 C C . ASN A 1 110 ? 1.707 -20.228 -20.926 1.00 97.50 110 ASN A C 1
ATOM 840 O O . ASN A 1 110 ? 1.603 -21.220 -20.207 1.00 97.50 110 ASN A O 1
ATOM 844 N N . GLY A 1 111 ? 0.678 -19.434 -21.218 1.00 97.00 111 GLY A N 1
ATOM 845 C CA . GLY A 1 111 ? -0.681 -19.619 -20.713 1.00 97.00 111 GLY A CA 1
ATOM 846 C C . GLY A 1 111 ? -0.967 -18.972 -19.354 1.00 97.00 111 GLY A C 1
ATOM 847 O O . GLY A 1 111 ? -2.115 -19.002 -18.921 1.00 97.00 111 GLY A O 1
ATOM 848 N N . THR A 1 112 ? 0.017 -18.357 -18.684 1.00 96.81 112 THR A N 1
ATOM 849 C CA . THR A 1 112 ? -0.229 -17.608 -17.437 1.00 96.81 112 THR A CA 1
ATOM 850 C C . THR A 1 112 ? -1.224 -16.480 -17.710 1.00 96.81 112 THR A C 1
ATOM 852 O O . THR A 1 112 ? -0.868 -15.526 -18.402 1.00 96.81 112 THR A O 1
ATOM 855 N N . ASP A 1 113 ? -2.443 -16.564 -17.168 1.00 96.12 113 ASP A N 1
ATOM 856 C CA . ASP A 1 113 ? -3.362 -15.425 -17.054 1.00 96.12 113 ASP A CA 1
ATOM 857 C C . ASP A 1 113 ? -3.300 -14.884 -15.630 1.00 96.12 113 ASP A C 1
ATOM 859 O O . ASP A 1 113 ? -3.653 -15.566 -14.669 1.00 96.12 113 ASP A O 1
ATOM 863 N N . PHE A 1 114 ? -2.811 -13.656 -15.497 1.00 93.56 114 PHE A N 1
ATOM 864 C CA . PHE A 1 114 ? -2.716 -12.974 -14.217 1.00 93.56 114 PHE A CA 1
ATOM 865 C C . PHE A 1 114 ? -3.511 -11.673 -14.240 1.00 93.56 114 PHE A C 1
ATOM 867 O O . PHE A 1 114 ? -3.316 -10.819 -15.114 1.00 93.56 114 PHE A O 1
ATOM 874 N N . ARG A 1 115 ? -4.404 -11.519 -13.264 1.00 93.69 115 ARG A N 1
ATOM 875 C CA . ARG A 1 115 ? -5.206 -10.318 -13.030 1.00 93.69 115 ARG A CA 1
ATOM 876 C C . ARG A 1 115 ? -5.138 -9.981 -11.550 1.00 93.69 115 ARG A C 1
ATOM 878 O O . ARG A 1 115 ? -5.028 -10.873 -10.712 1.00 93.69 115 ARG A O 1
ATOM 885 N N . TYR A 1 116 ? -5.152 -8.694 -11.262 1.00 94.44 116 TYR A N 1
ATOM 886 C CA . TYR A 1 116 ? -5.262 -8.169 -9.915 1.00 94.44 116 TYR A CA 1
ATOM 887 C C . TYR A 1 116 ? -5.990 -6.837 -9.994 1.00 94.44 116 TYR A C 1
ATOM 889 O O . TYR A 1 116 ? -5.916 -6.145 -11.015 1.00 94.44 116 TYR A O 1
ATOM 897 N N . GLU A 1 117 ? -6.640 -6.483 -8.902 1.00 95.75 117 GLU A N 1
ATOM 898 C CA . GLU A 1 117 ? -7.243 -5.177 -8.719 1.00 95.75 117 GLU A CA 1
ATOM 899 C C . GLU A 1 117 ? -6.516 -4.436 -7.609 1.00 95.75 117 GLU A C 1
ATOM 901 O O . GLU A 1 117 ? -5.951 -5.031 -6.689 1.00 95.75 117 GLU A O 1
ATOM 906 N N . ALA A 1 118 ? -6.480 -3.117 -7.735 1.00 96.88 118 ALA A N 1
ATOM 907 C CA . ALA A 1 118 ? -5.887 -2.253 -6.739 1.00 96.88 118 ALA A CA 1
ATOM 908 C C . ALA A 1 118 ? -6.844 -1.106 -6.458 1.00 96.88 118 ALA A C 1
ATOM 910 O O . ALA A 1 118 ? -7.227 -0.356 -7.356 1.00 96.88 118 ALA A O 1
ATOM 911 N N . PHE A 1 119 ? -7.188 -0.956 -5.189 1.00 98.12 119 PHE A N 1
ATOM 912 C CA . PHE A 1 119 ? -8.094 0.068 -4.708 1.00 98.12 119 PHE A CA 1
ATOM 913 C C . PHE A 1 119 ? -7.286 1.127 -3.977 1.00 98.12 119 PHE A C 1
ATOM 915 O O . PHE A 1 119 ? -6.494 0.814 -3.089 1.00 98.12 119 PHE A O 1
ATOM 922 N N . LEU A 1 120 ? -7.490 2.389 -4.344 1.00 97.75 120 LEU A N 1
ATOM 923 C CA . LEU A 1 120 ? -6.808 3.524 -3.736 1.00 97.75 120 LEU A CA 1
ATOM 924 C C . LEU A 1 120 ? -7.831 4.443 -3.083 1.00 97.75 120 LEU A C 1
ATOM 926 O O . LEU A 1 120 ? -8.889 4.722 -3.643 1.00 97.75 120 LEU A O 1
ATOM 930 N N . THR A 1 121 ? -7.501 4.956 -1.904 1.00 98.38 121 THR A N 1
ATOM 931 C CA . THR A 1 121 ? -8.318 5.969 -1.233 1.00 98.38 121 THR A CA 1
ATOM 932 C C . THR A 1 121 ? -7.439 6.921 -0.440 1.00 98.38 121 THR A C 1
ATOM 934 O O . THR A 1 121 ? -6.348 6.573 0.004 1.00 98.38 121 THR A O 1
ATOM 937 N N . MET A 1 122 ? -7.954 8.128 -0.217 1.00 98.38 122 MET A N 1
ATOM 938 C CA . MET A 1 122 ? -7.354 9.118 0.673 1.00 98.38 122 MET A CA 1
ATOM 939 C C . MET A 1 122 ? -8.149 9.254 1.968 1.00 98.38 122 MET A C 1
ATOM 941 O O . MET A 1 122 ? -9.366 9.054 1.981 1.00 98.38 122 MET A O 1
ATOM 945 N N . GLY A 1 123 ? -7.484 9.645 3.048 1.00 98.50 123 GLY A N 1
ATOM 946 C CA . GLY A 1 123 ? -8.132 9.931 4.325 1.00 98.50 123 GLY A CA 1
ATOM 947 C C . GLY A 1 123 ? -7.243 9.614 5.514 1.00 98.50 123 GLY A C 1
ATOM 948 O O . GLY A 1 123 ? -6.036 9.428 5.380 1.00 98.50 123 GLY A O 1
ATOM 949 N N . THR A 1 124 ? -7.855 9.565 6.687 1.00 98.69 124 THR A N 1
ATOM 950 C CA . THR A 1 124 ? -7.238 9.042 7.904 1.00 98.69 124 THR A CA 1
ATOM 951 C C . THR A 1 124 ? -7.160 7.516 7.864 1.00 98.69 124 THR A C 1
ATOM 953 O O . THR A 1 124 ? -7.916 6.858 7.151 1.00 98.69 124 THR A O 1
ATOM 956 N N . VAL A 1 125 ? -6.260 6.926 8.656 1.00 98.44 125 VAL A N 1
ATOM 957 C CA . VAL A 1 125 ? -6.104 5.459 8.727 1.00 98.44 125 VAL A CA 1
ATOM 958 C C . VAL A 1 125 ? -7.430 4.722 9.002 1.00 98.44 125 VAL A C 1
ATOM 960 O O . VAL A 1 125 ? -7.702 3.763 8.279 1.00 98.44 125 VAL A O 1
ATOM 963 N N . PRO A 1 126 ? -8.279 5.140 9.967 1.00 98.19 126 PRO A N 1
ATOM 964 C CA . PRO A 1 126 ? -9.568 4.485 10.193 1.00 98.19 126 PRO A CA 1
ATOM 965 C C . PRO A 1 126 ? -10.505 4.559 8.983 1.00 98.19 126 PRO A C 1
ATOM 967 O O . PRO A 1 126 ? -11.062 3.537 8.596 1.00 98.19 126 PRO A O 1
ATOM 970 N N . GLU A 1 127 ? -10.626 5.729 8.342 1.00 98.62 127 GLU A N 1
ATOM 971 C CA . GLU A 1 127 ? -11.483 5.907 7.158 1.00 98.62 127 GLU A CA 1
ATOM 972 C C . GLU A 1 127 ? -11.034 5.016 5.993 1.00 98.62 127 GLU A C 1
ATOM 974 O O . GLU A 1 127 ? -11.860 4.413 5.311 1.00 98.62 127 GLU A O 1
ATOM 979 N N . MET A 1 128 ? -9.721 4.928 5.751 1.00 98.69 128 MET A N 1
ATOM 980 C CA . MET A 1 128 ? -9.175 4.096 4.676 1.00 98.69 128 MET A CA 1
ATOM 981 C C . MET A 1 128 ? -9.413 2.608 4.956 1.00 98.69 128 MET A C 1
ATOM 983 O O . MET A 1 128 ? -9.931 1.902 4.093 1.00 98.69 128 MET A O 1
ATOM 987 N N . ARG A 1 129 ? -9.110 2.146 6.177 1.00 98.31 129 ARG A N 1
ATOM 988 C CA . ARG A 1 129 ? -9.320 0.749 6.589 1.00 98.31 129 ARG A CA 1
ATOM 989 C C . ARG A 1 129 ? -10.794 0.351 6.529 1.00 98.31 129 ARG A C 1
ATOM 991 O O . ARG A 1 129 ? -11.096 -0.747 6.081 1.00 98.31 129 ARG A O 1
ATOM 998 N N . GLU A 1 130 ? -11.713 1.234 6.921 1.00 98.25 130 GLU A N 1
ATOM 999 C CA . GLU A 1 130 ? -13.156 0.979 6.818 1.00 98.25 130 GLU A CA 1
ATOM 1000 C C . GLU A 1 130 ? -13.601 0.790 5.359 1.00 98.25 130 GLU A C 1
ATOM 1002 O O . GLU A 1 130 ? -14.348 -0.138 5.053 1.00 98.25 130 GLU A O 1
ATOM 1007 N N . ARG A 1 131 ? -13.130 1.640 4.436 1.00 98.38 131 ARG A N 1
ATOM 1008 C CA . ARG A 1 131 ? -13.461 1.506 3.006 1.00 98.38 131 ARG A CA 1
ATOM 1009 C C . ARG A 1 131 ? -12.914 0.208 2.421 1.00 98.38 131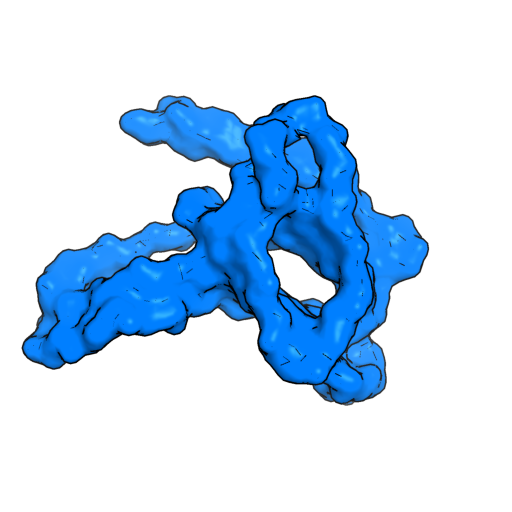 ARG A C 1
ATOM 1011 O O . ARG A 1 131 ? -13.633 -0.468 1.695 1.00 98.38 131 ARG A O 1
ATOM 1018 N N . PHE A 1 132 ? -11.690 -0.172 2.778 1.00 98.25 132 PHE A N 1
ATOM 1019 C CA . PHE A 1 132 ? -11.109 -1.441 2.341 1.00 98.25 132 PHE A CA 1
ATOM 1020 C C . PHE A 1 132 ? -11.824 -2.658 2.925 1.00 98.25 132 PHE A C 1
ATOM 1022 O O . PHE A 1 132 ? -12.011 -3.636 2.212 1.00 98.25 132 PHE A O 1
ATOM 1029 N N . ALA A 1 133 ? -12.297 -2.586 4.173 1.00 97.62 133 ALA A N 1
ATOM 1030 C CA . ALA A 1 133 ? -13.101 -3.654 4.762 1.00 97.62 133 ALA A CA 1
ATOM 1031 C C . ALA A 1 133 ? -14.391 -3.907 3.965 1.00 97.62 133 ALA A C 1
ATOM 1033 O O . ALA A 1 133 ? -14.756 -5.061 3.762 1.00 97.62 133 ALA A O 1
ATOM 1034 N N . LYS A 1 134 ? -15.050 -2.838 3.491 1.00 97.19 134 LYS A N 1
ATOM 1035 C CA . LYS A 1 134 ? -16.260 -2.931 2.655 1.00 97.19 134 LYS A CA 1
ATOM 1036 C C . LYS A 1 134 ? -15.967 -3.541 1.287 1.00 97.19 134 LYS A C 1
ATOM 1038 O O . LYS A 1 134 ? -16.723 -4.392 0.847 1.00 97.19 134 LYS A O 1
ATOM 1043 N N . ILE A 1 135 ? -14.866 -3.137 0.649 1.00 96.50 135 ILE A N 1
ATOM 1044 C CA . ILE A 1 135 ? -14.444 -3.704 -0.642 1.00 96.50 135 ILE A CA 1
ATOM 1045 C C . ILE A 1 135 ? -14.127 -5.193 -0.483 1.00 96.50 135 ILE A C 1
ATOM 1047 O O . ILE A 1 135 ? -14.638 -6.003 -1.237 1.00 96.50 135 ILE A O 1
ATOM 1051 N N . ARG A 1 136 ? -13.367 -5.578 0.551 1.00 95.25 136 ARG A N 1
ATOM 1052 C CA . ARG A 1 136 ? -13.074 -6.991 0.834 1.00 95.25 136 ARG A CA 1
ATOM 1053 C C . ARG A 1 136 ? -14.342 -7.836 0.975 1.00 95.25 136 ARG A C 1
ATOM 1055 O O . ARG A 1 136 ? -14.381 -8.942 0.470 1.00 95.25 136 ARG A O 1
ATOM 1062 N N . GLN A 1 137 ? -15.348 -7.330 1.690 1.00 91.56 137 GLN A N 1
ATOM 1063 C CA . GLN A 1 137 ? -16.614 -8.047 1.867 1.00 91.56 137 GLN A CA 1
ATOM 1064 C C . GLN A 1 137 ? -17.356 -8.252 0.543 1.00 91.56 137 GLN A C 1
ATOM 1066 O O . GLN A 1 137 ? -17.964 -9.293 0.368 1.00 91.56 137 GLN A O 1
ATOM 1071 N N . GLN A 1 138 ? -17.287 -7.286 -0.375 1.00 87.75 138 GLN A N 1
ATOM 1072 C CA . GLN A 1 138 ? -17.886 -7.415 -1.707 1.00 87.75 138 GLN A CA 1
ATOM 1073 C C . GLN A 1 138 ? -17.165 -8.479 -2.541 1.00 87.75 138 GLN A C 1
ATOM 1075 O O . GLN A 1 138 ? -17.824 -9.311 -3.145 1.00 87.75 138 GLN A O 1
ATOM 1080 N N . GLU A 1 139 ? -15.830 -8.500 -2.501 1.00 81.69 139 GLU A N 1
ATOM 1081 C CA . GLU A 1 139 ? -15.029 -9.523 -3.190 1.00 81.69 139 GLU A CA 1
ATOM 1082 C C . GLU A 1 139 ? -15.314 -10.939 -2.661 1.00 81.69 139 GLU A C 1
ATOM 1084 O O . GLU A 1 139 ? -15.410 -11.872 -3.449 1.00 81.69 139 GLU A O 1
ATOM 1089 N N . ASP A 1 140 ? -15.483 -11.102 -1.341 1.00 77.50 140 ASP A N 1
ATOM 1090 C CA . ASP A 1 140 ? -15.821 -12.398 -0.729 1.00 77.50 140 ASP A CA 1
ATOM 1091 C C . ASP A 1 140 ? -17.234 -12.893 -1.134 1.00 77.50 140 ASP A C 1
ATOM 1093 O O . ASP A 1 140 ? -17.487 -14.095 -1.094 1.00 77.50 140 ASP A O 1
ATOM 1097 N N . ASP A 1 141 ? -18.158 -11.985 -1.479 1.00 69.25 141 ASP A N 1
ATOM 1098 C CA . ASP A 1 141 ? -19.539 -12.310 -1.877 1.00 69.25 141 ASP A CA 1
ATOM 1099 C C . ASP A 1 141 ? -19.664 -12.650 -3.384 1.00 69.25 141 ASP A C 1
ATOM 1101 O O . ASP A 1 141 ? -20.651 -13.272 -3.789 1.00 69.25 141 ASP A O 1
ATOM 1105 N N . ASP A 1 142 ? -18.685 -12.246 -4.204 1.00 60.91 142 ASP A N 1
ATOM 1106 C CA . ASP A 1 142 ? -18.660 -12.429 -5.666 1.00 60.91 142 ASP A CA 1
ATOM 1107 C C . ASP A 1 142 ? -17.891 -13.701 -6.127 1.00 60.91 142 ASP A C 1
ATOM 1109 O O . ASP A 1 142 ? -17.934 -14.038 -7.318 1.00 60.91 142 ASP A O 1
ATOM 1113 N N . GLU A 1 143 ? -17.214 -14.420 -5.215 1.00 56.12 143 GLU A N 1
ATOM 1114 C CA . GLU A 1 143 ? -16.541 -15.727 -5.443 1.00 56.12 143 GLU A CA 1
ATOM 1115 C C . GLU A 1 143 ? -17.456 -16.950 -5.217 1.00 56.12 143 GLU A C 1
ATOM 1117 O O . GLU A 1 143 ? -17.365 -17.902 -6.036 1.00 56.12 143 GLU A O 1
#

Sequence (143 aa):
MTYNGAQAHPVVSHELPAVFMDIALSNFVYYGGDKPWTGDTPTRRIPGWPNQHDKITENWAAYVGADGRGVGVFVPGVTQMTFYIHPGKPGPLGGGCSYFAPVKKFAITNGTDFRYEAFLTMGTVPEMRERFAKIRQQEDDDE